Protein AF-A0A6M8W8L3-F1 (afdb_monomer_lite)

Foldseek 3Di:
DWDADQVVQWIFDDPVDTDTDHDPPPVDGSVVDDPPDDDDDDDPPPDDDDDDD

Sequence (53 aa):
MIAVNAETNEVIVSAGVPFHLHPTDPRQKATDFAEGQMVTCGVKGGAVFRQSK

pLDDT: mean 85.8, std 5.77, range [62.19, 92.81]

Secondary structure (DSSP, 8-state):
-EEEETTTTEEEEESSSEEEE---STT--GGGS-TT-----PPPTT-------

Radius of gyration: 11.04 Å; chains: 1; bounding box: 24×24×27 Å

Structure (mmCIF, N/CA/C/O backbone):
data_AF-A0A6M8W8L3-F1
#
_entry.id   AF-A0A6M8W8L3-F1
#
loop_
_atom_site.group_PDB
_atom_site.id
_atom_site.type_symbol
_atom_site.label_atom_id
_atom_site.label_alt_id
_atom_site.label_comp_id
_atom_site.label_asym_id
_atom_site.label_entity_id
_atom_site.label_seq_id
_atom_site.pdbx_PDB_ins_code
_atom_site.Cartn_x
_atom_site.Cartn_y
_atom_site.Cartn_z
_atom_site.occupancy
_atom_site.B_iso_or_equiv
_atom_site.auth_seq_id
_atom_site.auth_comp_id
_atom_site.auth_asym_id
_atom_site.auth_atom_id
_atom_site.pdbx_PDB_model_num
ATOM 1 N N . M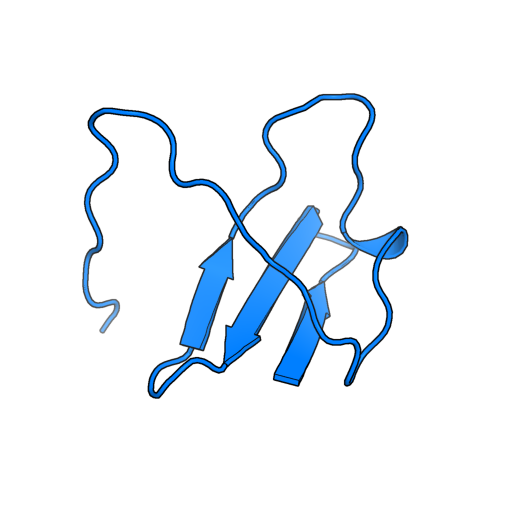ET A 1 1 ? 6.853 -8.978 -4.507 1.00 79.38 1 MET A N 1
ATOM 2 C CA . MET A 1 1 ? 5.615 -9.701 -4.888 1.00 79.38 1 MET A CA 1
ATOM 3 C C . MET A 1 1 ? 4.459 -9.050 -4.148 1.00 79.38 1 MET A C 1
ATOM 5 O O . MET A 1 1 ? 4.715 -8.569 -3.048 1.00 79.38 1 MET A O 1
ATOM 9 N N . ILE A 1 2 ? 3.256 -8.976 -4.724 1.00 89.00 2 ILE A N 1
ATOM 10 C CA . ILE A 1 2 ? 2.106 -8.326 -4.073 1.00 89.00 2 ILE A CA 1
ATOM 11 C C . ILE A 1 2 ? 0.902 -9.257 -3.921 1.00 89.00 2 ILE A C 1
ATOM 13 O O . ILE A 1 2 ? 0.744 -10.166 -4.735 1.00 89.00 2 ILE A O 1
ATOM 17 N N . ALA A 1 3 ? 0.073 -8.973 -2.915 1.00 88.56 3 ALA A N 1
ATOM 18 C CA . ALA A 1 3 ? -1.286 -9.482 -2.731 1.00 88.56 3 ALA A CA 1
ATOM 19 C C . ALA A 1 3 ? -2.265 -8.302 -2.558 1.00 88.56 3 ALA A C 1
ATOM 21 O O . ALA A 1 3 ? -1.845 -7.201 -2.187 1.00 88.56 3 ALA A O 1
ATOM 22 N N . VAL A 1 4 ? -3.553 -8.514 -2.837 1.00 90.81 4 VAL A N 1
ATOM 23 C CA . VAL A 1 4 ? -4.574 -7.450 -2.874 1.00 90.81 4 VAL A CA 1
ATOM 24 C C . VAL A 1 4 ? -5.756 -7.804 -1.975 1.00 90.81 4 VAL A C 1
ATOM 26 O O . VAL A 1 4 ? -6.310 -8.894 -2.080 1.00 90.81 4 VAL A O 1
ATOM 29 N N . ASN A 1 5 ? -6.189 -6.858 -1.140 1.00 90.38 5 ASN A N 1
ATOM 30 C CA . ASN A 1 5 ? -7.452 -6.936 -0.414 1.00 90.38 5 ASN A CA 1
ATOM 31 C C . ASN A 1 5 ? -8.414 -5.859 -0.936 1.00 90.38 5 ASN A C 1
ATOM 33 O O . ASN A 1 5 ? -8.272 -4.667 -0.655 1.00 90.38 5 ASN A O 1
ATOM 37 N N . ALA A 1 6 ? -9.404 -6.289 -1.719 1.00 87.44 6 ALA A N 1
ATOM 38 C CA . ALA A 1 6 ? -10.385 -5.395 -2.326 1.00 87.44 6 ALA A CA 1
ATOM 39 C C . ALA A 1 6 ? -11.421 -4.854 -1.324 1.00 87.44 6 ALA A C 1
ATOM 41 O O . ALA A 1 6 ? -11.971 -3.780 -1.557 1.00 87.44 6 ALA A O 1
ATOM 42 N N . GLU A 1 7 ? -11.677 -5.559 -0.216 1.00 89.62 7 GLU A N 1
ATOM 43 C CA . GLU A 1 7 ? -12.658 -5.141 0.795 1.00 89.62 7 GLU A CA 1
ATOM 44 C C . GLU A 1 7 ? -12.152 -3.945 1.605 1.00 89.62 7 GLU A C 1
ATOM 46 O O . GLU A 1 7 ? -12.908 -3.018 1.896 1.00 89.62 7 GLU A O 1
ATOM 51 N N . THR A 1 8 ? -10.858 -3.938 1.933 1.00 89.88 8 THR A N 1
ATOM 52 C CA . THR A 1 8 ? -10.207 -2.865 2.704 1.00 89.88 8 THR A CA 1
ATOM 53 C C . THR A 1 8 ? -9.465 -1.853 1.831 1.00 89.88 8 THR A C 1
ATOM 55 O O . THR A 1 8 ? -8.955 -0.859 2.346 1.00 89.88 8 THR A O 1
ATOM 58 N N . ASN A 1 9 ? -9.429 -2.070 0.512 1.00 91.38 9 ASN A N 1
ATOM 59 C CA . ASN A 1 9 ? -8.634 -1.293 -0.440 1.00 91.38 9 ASN A CA 1
ATOM 60 C C . ASN A 1 9 ? -7.137 -1.265 -0.071 1.00 91.38 9 ASN A C 1
ATOM 62 O O . ASN A 1 9 ? -6.486 -0.220 -0.106 1.00 91.38 9 ASN A O 1
ATOM 66 N N . GLU A 1 10 ? -6.592 -2.425 0.284 1.00 92.81 10 GLU A N 1
ATOM 67 C CA . GLU A 1 10 ? -5.220 -2.594 0.756 1.00 92.81 10 GLU A CA 1
ATOM 68 C C . GLU A 1 10 ? -4.373 -3.391 -0.246 1.00 92.81 10 GLU A C 1
ATOM 70 O O . GLU A 1 10 ? -4.827 -4.359 -0.860 1.00 92.81 10 GLU A O 1
ATOM 75 N N . VAL A 1 11 ? -3.111 -2.990 -0.393 1.00 91.38 11 VAL A N 1
ATOM 76 C CA . V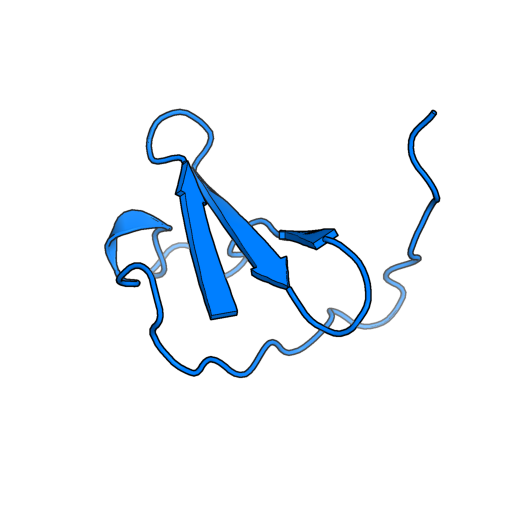AL A 1 11 ? -2.089 -3.691 -1.173 1.00 91.38 11 VAL A CA 1
ATOM 77 C C . VAL A 1 11 ? -1.003 -4.163 -0.215 1.00 91.38 11 VAL A C 1
ATOM 79 O O . VAL A 1 11 ? -0.363 -3.356 0.461 1.00 91.38 11 VAL A O 1
ATOM 82 N N . ILE A 1 12 ? -0.774 -5.474 -0.175 1.00 91.69 12 ILE A N 1
ATOM 83 C CA . ILE A 1 12 ? 0.272 -6.083 0.643 1.00 91.69 12 ILE A CA 1
ATOM 84 C C . ILE A 1 12 ? 1.501 -6.285 -0.234 1.00 91.69 12 ILE A C 1
ATOM 86 O O . ILE A 1 12 ? 1.474 -7.066 -1.183 1.00 91.69 12 ILE A O 1
ATOM 90 N N . VAL A 1 13 ? 2.592 -5.590 0.080 1.00 89.62 13 VAL A N 1
ATOM 91 C CA . VAL A 1 13 ? 3.842 -5.654 -0.686 1.00 89.62 13 VAL A CA 1
ATOM 92 C C . VAL A 1 13 ? 4.893 -6.439 0.090 1.00 89.62 13 VAL A C 1
ATOM 94 O O . VAL A 1 13 ? 5.298 -6.042 1.180 1.00 89.62 13 VAL A O 1
ATOM 97 N N . SER A 1 14 ? 5.384 -7.539 -0.483 1.00 87.31 14 SER A N 1
ATOM 98 C CA . SER A 1 14 ? 6.520 -8.289 0.061 1.00 87.31 14 SER A CA 1
ATOM 99 C C . SER A 1 14 ? 7.841 -7.690 -0.425 1.00 87.31 14 SER A C 1
ATOM 101 O O . SER A 1 14 ? 8.218 -7.875 -1.588 1.00 87.31 14 SER A O 1
ATOM 103 N N . ALA A 1 15 ? 8.547 -7.014 0.484 1.00 82.25 15 ALA A N 1
ATOM 104 C CA . ALA A 1 15 ? 9.866 -6.413 0.261 1.00 82.25 15 ALA A CA 1
ATOM 105 C C . ALA A 1 15 ? 10.831 -6.763 1.415 1.00 82.25 15 ALA A C 1
ATOM 107 O O . ALA A 1 15 ? 11.384 -5.891 2.077 1.00 82.25 15 ALA A O 1
ATOM 108 N N . GLY A 1 16 ? 10.967 -8.060 1.713 1.00 84.38 16 GLY A N 1
ATOM 109 C CA . GLY A 1 16 ? 11.701 -8.587 2.877 1.00 84.38 16 GLY A CA 1
ATOM 110 C C . GLY A 1 16 ? 10.835 -8.731 4.136 1.00 84.38 16 GLY A C 1
ATOM 111 O O . GLY A 1 16 ? 11.024 -9.670 4.901 1.00 84.38 16 GLY A O 1
ATOM 112 N N . VAL A 1 17 ? 9.826 -7.869 4.287 1.00 82.69 17 VAL A N 1
ATOM 113 C CA . VAL A 1 17 ? 8.708 -7.984 5.240 1.00 82.69 17 VAL A CA 1
ATOM 114 C C . VAL A 1 17 ? 7.395 -7.609 4.533 1.00 82.69 17 VAL A C 1
ATOM 116 O O . VAL A 1 17 ? 7.452 -6.935 3.495 1.00 82.69 17 VAL A O 1
ATOM 119 N N . PRO A 1 18 ? 6.221 -8.054 5.022 1.00 87.94 18 PRO A N 1
ATOM 120 C CA . PRO A 1 18 ? 4.939 -7.628 4.470 1.00 87.94 18 PRO A CA 1
ATOM 121 C C . PRO A 1 18 ? 4.641 -6.173 4.851 1.00 87.94 18 PRO A C 1
ATOM 123 O O . PRO A 1 18 ? 4.540 -5.831 6.029 1.00 87.94 18 PRO A O 1
ATOM 126 N N . PHE A 1 19 ? 4.480 -5.317 3.845 1.00 87.88 19 PHE A N 1
ATOM 127 C CA . PHE A 1 19 ? 4.007 -3.948 4.014 1.00 87.88 19 PHE A CA 1
ATOM 128 C C . PHE A 1 19 ? 2.536 -3.850 3.644 1.00 87.88 19 PHE A C 1
ATOM 130 O O . PHE A 1 19 ? 2.160 -4.094 2.502 1.00 87.88 19 PHE A O 1
ATOM 137 N N . HIS A 1 20 ? 1.736 -3.447 4.619 1.00 89.69 20 HIS A N 1
ATOM 138 C CA . HIS A 1 20 ? 0.310 -3.190 4.497 1.00 89.69 20 HIS A CA 1
ATOM 139 C C . HIS A 1 20 ? 0.094 -1.739 4.053 1.00 89.69 20 HIS A C 1
ATOM 141 O O . HIS A 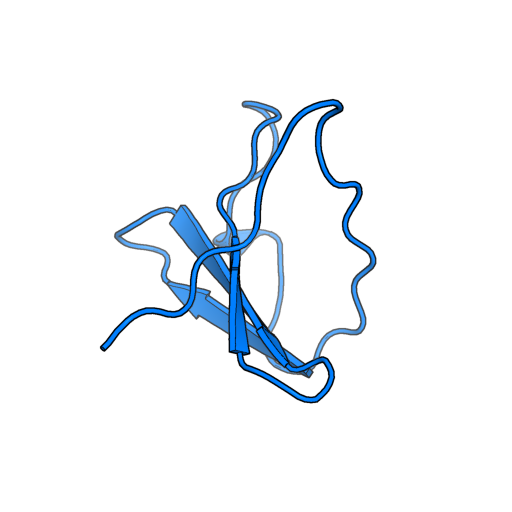1 20 ? 0.307 -0.807 4.835 1.00 89.69 20 HIS A O 1
ATOM 147 N N . LEU A 1 21 ? -0.237 -1.529 2.776 1.00 87.50 21 LEU A N 1
ATOM 148 C CA . LEU A 1 21 ? -0.325 -0.202 2.161 1.00 87.50 21 LEU A CA 1
ATOM 149 C C . LEU A 1 21 ? -1.749 0.110 1.706 1.00 87.50 21 LEU A C 1
ATOM 151 O O . LEU A 1 21 ? -2.425 -0.733 1.130 1.00 87.50 21 LEU A O 1
ATOM 155 N N . HIS A 1 22 ? -2.163 1.362 1.883 1.00 89.75 22 HIS A N 1
ATOM 156 C CA . HIS A 1 22 ? -3.427 1.873 1.356 1.00 89.75 22 HIS A CA 1
ATOM 157 C C . HIS A 1 22 ? -3.130 2.927 0.281 1.00 89.75 22 HIS A C 1
ATOM 159 O O . HIS A 1 22 ? -2.351 3.852 0.555 1.00 89.75 22 HIS A O 1
ATOM 165 N N . PRO A 1 23 ? -3.711 2.823 -0.930 1.00 88.88 23 PRO A N 1
ATOM 166 C CA . PRO A 1 23 ? -3.609 3.872 -1.935 1.00 88.88 23 PRO A CA 1
ATOM 167 C C . PRO A 1 23 ? -4.109 5.207 -1.376 1.00 88.88 23 PRO A C 1
ATOM 169 O O . PRO A 1 23 ? -5.125 5.270 -0.687 1.00 88.88 23 PRO A O 1
ATOM 172 N N . THR A 1 24 ? -3.372 6.282 -1.655 1.00 86.50 24 THR A N 1
ATOM 173 C CA . THR A 1 24 ? -3.694 7.626 -1.137 1.00 86.50 24 THR A CA 1
ATOM 174 C C . THR A 1 24 ? -4.241 8.566 -2.206 1.00 86.50 24 THR A C 1
ATOM 176 O O . THR A 1 24 ? -4.883 9.556 -1.858 1.00 86.50 24 THR A O 1
ATOM 179 N N . ASP A 1 25 ? -4.019 8.268 -3.491 1.00 86.19 25 ASP A N 1
ATOM 180 C CA . ASP A 1 25 ? -4.685 8.973 -4.585 1.00 86.19 25 ASP A CA 1
ATOM 181 C C . ASP A 1 25 ? -6.096 8.382 -4.757 1.00 86.19 25 ASP A C 1
ATOM 183 O O . ASP A 1 25 ? -6.214 7.173 -4.960 1.00 86.19 25 ASP A O 1
ATOM 187 N N . PRO A 1 26 ? -7.169 9.193 -4.711 1.00 88.19 26 PRO A N 1
ATOM 188 C CA . PRO A 1 26 ? -8.546 8.707 -4.846 1.00 88.19 26 PRO A CA 1
ATOM 189 C C . PRO A 1 26 ? -8.845 8.045 -6.201 1.00 88.19 26 PRO A C 1
ATOM 191 O O . PRO A 1 26 ? -9.884 7.405 -6.355 1.00 88.19 26 PRO A O 1
ATOM 194 N N . ARG A 1 27 ? -7.965 8.203 -7.195 1.00 91.44 27 ARG A N 1
ATOM 195 C CA . ARG A 1 27 ? -8.065 7.541 -8.502 1.00 91.44 27 ARG A CA 1
ATOM 196 C C . ARG A 1 27 ? -7.500 6.120 -8.500 1.00 91.44 27 ARG A C 1
ATOM 198 O O . ARG A 1 27 ? -7.744 5.405 -9.462 1.00 91.44 27 ARG A O 1
ATOM 205 N N . GLN A 1 28 ? -6.751 5.732 -7.467 1.00 89.69 28 GLN A N 1
ATOM 206 C CA . GLN A 1 28 ? -6.124 4.418 -7.350 1.00 89.69 28 GLN A CA 1
ATOM 207 C C . GLN A 1 28 ? -6.937 3.503 -6.435 1.00 89.69 28 GLN A C 1
ATOM 209 O O . GLN A 1 28 ? -7.345 3.891 -5.338 1.00 89.69 28 GLN A O 1
ATOM 214 N N . LYS A 1 29 ? -7.119 2.258 -6.865 1.00 91.31 29 LYS A N 1
ATOM 215 C CA . LYS A 1 29 ? -7.755 1.186 -6.100 1.00 91.31 29 LYS A CA 1
ATOM 216 C C . LYS A 1 29 ? -6.805 0.005 -5.986 1.00 91.31 29 LYS A C 1
ATOM 218 O O . LYS A 1 29 ? -5.997 -0.249 -6.872 1.00 91.31 29 LYS A O 1
ATOM 223 N N . ALA A 1 30 ? -6.935 -0.767 -4.917 1.00 90.62 30 ALA A N 1
ATOM 224 C CA . ALA A 1 30 ? -6.150 -1.979 -4.728 1.00 90.62 30 ALA A CA 1
ATOM 225 C C . ALA A 1 30 ? -6.388 -2.995 -5.865 1.00 90.62 30 ALA A C 1
ATOM 227 O O . ALA A 1 30 ? -5.468 -3.692 -6.278 1.00 90.62 30 ALA A O 1
ATOM 228 N N . THR A 1 31 ? -7.593 -3.006 -6.441 1.00 92.38 31 THR A N 1
ATOM 229 C CA . THR A 1 31 ? -7.965 -3.835 -7.601 1.00 92.38 31 THR A CA 1
ATOM 230 C C . THR A 1 31 ? -7.302 -3.425 -8.916 1.00 92.38 31 THR A C 1
ATOM 232 O O . THR A 1 31 ? -7.430 -4.150 -9.896 1.00 92.38 31 THR A O 1
ATOM 235 N N . ASP A 1 32 ? -6.618 -2.279 -8.967 1.00 90.12 32 ASP A N 1
ATOM 236 C CA . ASP A 1 32 ? -5.850 -1.861 -10.148 1.00 90.12 32 ASP A CA 1
ATOM 237 C C . ASP A 1 32 ? -4.505 -2.606 -10.248 1.00 90.12 32 ASP A C 1
ATOM 239 O O . ASP A 1 32 ? -3.778 -2.468 -11.233 1.00 90.12 32 ASP A O 1
ATOM 243 N N . PHE A 1 33 ? -4.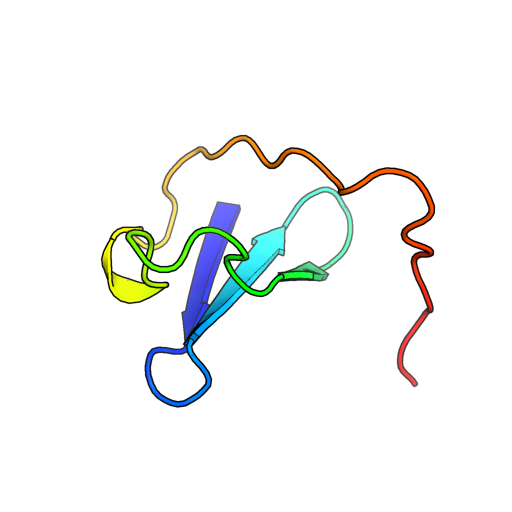170 -3.395 -9.224 1.00 89.56 33 PHE A N 1
ATOM 244 C CA . PHE A 1 33 ? -2.964 -4.202 -9.138 1.00 89.56 33 PHE A CA 1
ATOM 245 C C . PHE A 1 33 ? -3.297 -5.695 -9.228 1.00 89.56 33 PHE A C 1
ATOM 247 O O . PHE A 1 33 ? -4.368 -6.137 -8.815 1.00 89.56 33 PHE A O 1
ATOM 254 N N . ALA A 1 34 ? -2.354 -6.483 -9.739 1.00 87.94 34 ALA A N 1
ATOM 255 C CA . ALA A 1 34 ? -2.482 -7.933 -9.840 1.00 87.94 34 ALA A CA 1
ATOM 256 C C . ALA A 1 34 ? -1.479 -8.651 -8.934 1.00 87.94 34 ALA A C 1
ATOM 258 O O . ALA A 1 34 ? -0.331 -8.228 -8.796 1.00 87.94 34 ALA A O 1
ATOM 259 N N . GLU A 1 35 ? -1.880 -9.780 -8.351 1.00 86.81 35 GLU A N 1
ATOM 260 C CA . GLU A 1 35 ? -0.960 -10.595 -7.557 1.00 86.81 35 GLU A CA 1
ATOM 261 C C . GLU A 1 35 ? 0.304 -10.950 -8.349 1.00 86.81 35 GLU A C 1
ATOM 263 O O . GLU A 1 35 ? 0.268 -11.231 -9.547 1.00 86.81 35 GLU A O 1
ATOM 268 N N . GLY A 1 36 ? 1.457 -10.888 -7.685 1.00 85.31 36 GLY A N 1
ATOM 269 C CA . GLY A 1 36 ? 2.745 -11.129 -8.341 1.00 85.31 36 GLY A CA 1
ATOM 270 C C . GLY A 1 36 ? 3.300 -9.967 -9.174 1.00 85.31 36 GLY A C 1
ATOM 271 O O . GLY A 1 36 ? 4.487 -9.994 -9.502 1.00 85.31 36 GLY A O 1
ATOM 272 N N . GLN A 1 37 ? 2.518 -8.919 -9.448 1.00 87.62 37 GLN A N 1
ATOM 273 C CA . GLN A 1 37 ? 2.983 -7.744 -10.181 1.00 87.62 37 GLN A CA 1
ATOM 274 C C . GLN A 1 37 ? 4.132 -7.040 -9.443 1.00 87.62 37 GLN A C 1
ATOM 276 O O . GLN A 1 37 ? 4.129 -6.879 -8.217 1.00 87.62 37 GLN A O 1
ATOM 281 N N . MET A 1 38 ? 5.136 -6.596 -10.202 1.00 86.88 38 MET A N 1
ATOM 282 C CA . MET A 1 38 ? 6.156 -5.691 -9.683 1.00 86.88 38 MET A CA 1
ATOM 283 C C . MET A 1 38 ? 5.564 -4.286 -9.574 1.00 86.88 38 MET A C 1
ATOM 285 O O . MET A 1 38 ? 5.067 -3.738 -10.556 1.00 86.88 38 MET A O 1
ATOM 289 N N . VAL A 1 39 ? 5.642 -3.699 -8.383 1.00 85.81 39 VAL A N 1
ATOM 290 C CA . VAL A 1 39 ? 5.153 -2.345 -8.109 1.00 85.81 39 VAL A CA 1
ATOM 291 C C . VAL A 1 39 ? 6.236 -1.517 -7.441 1.00 85.81 39 VAL A C 1
ATOM 293 O O . VAL A 1 39 ? 7.130 -2.046 -6.777 1.00 85.81 39 VAL A O 1
ATOM 296 N N . THR A 1 40 ? 6.124 -0.206 -7.589 1.00 86.12 40 THR A N 1
ATOM 297 C CA . THR A 1 40 ? 6.859 0.767 -6.789 1.00 86.12 40 THR A CA 1
ATOM 298 C C . THR A 1 40 ? 5.853 1.549 -5.957 1.00 86.1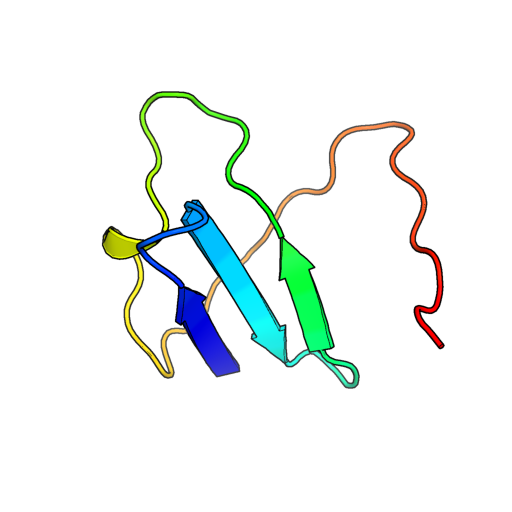2 40 THR A C 1
ATOM 300 O O . THR A 1 40 ? 4.753 1.854 -6.416 1.00 86.12 40 THR A O 1
ATOM 303 N N . CYS A 1 41 ? 6.206 1.862 -4.713 1.00 81.38 41 CYS A N 1
ATOM 304 C CA . CYS A 1 41 ? 5.373 2.688 -3.851 1.00 81.38 41 CYS A CA 1
ATOM 305 C C . CYS A 1 41 ? 6.180 3.876 -3.331 1.00 81.38 41 CYS A C 1
ATOM 307 O O . CYS A 1 41 ? 7.270 3.717 -2.780 1.00 81.38 41 CYS A O 1
ATOM 309 N N . GLY A 1 42 ? 5.627 5.074 -3.501 1.00 81.94 42 GLY A N 1
ATOM 310 C CA . GLY A 1 42 ? 6.104 6.266 -2.816 1.00 81.94 42 GLY A CA 1
ATOM 311 C C . GLY A 1 42 ? 5.487 6.335 -1.426 1.00 81.94 42 GLY A C 1
ATOM 312 O O . GLY A 1 42 ? 4.273 6.214 -1.273 1.00 81.94 42 GLY A O 1
ATOM 313 N N . VAL A 1 43 ? 6.315 6.543 -0.409 1.00 76.75 43 VAL A N 1
ATOM 314 C CA . VAL A 1 43 ? 5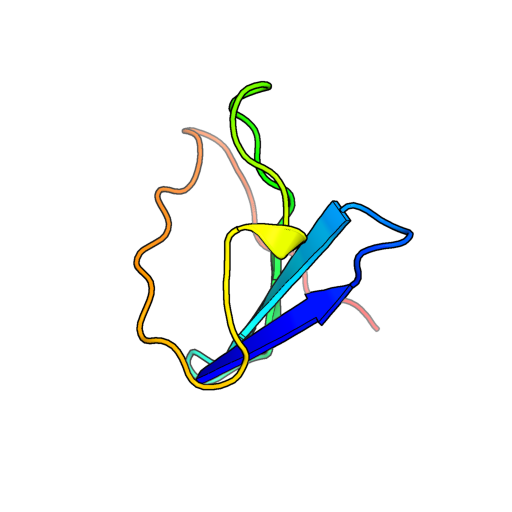.842 6.767 0.956 1.00 76.75 43 VAL A CA 1
ATOM 315 C C . VAL A 1 43 ? 5.612 8.266 1.143 1.00 76.75 43 VAL A C 1
ATOM 317 O O . VAL A 1 43 ? 6.482 9.075 0.815 1.00 76.75 43 VAL A O 1
ATOM 320 N N . LYS A 1 44 ? 4.443 8.660 1.662 1.00 78.00 44 LYS A N 1
ATOM 321 C CA . LYS A 1 44 ? 4.154 10.071 1.957 1.00 78.00 44 LYS A CA 1
ATOM 322 C C . LYS A 1 44 ? 5.162 10.604 2.981 1.00 78.00 44 LYS A C 1
ATOM 324 O O . LYS A 1 44 ? 5.470 9.926 3.961 1.00 78.00 44 LYS A O 1
ATOM 329 N N . GLY A 1 45 ? 5.646 11.830 2.777 1.00 83.94 45 GLY A N 1
ATOM 330 C CA . GLY A 1 45 ? 6.558 12.481 3.720 1.00 83.94 45 GLY A CA 1
ATOM 331 C C . GLY A 1 45 ? 5.995 12.477 5.146 1.00 83.94 45 GLY A C 1
ATOM 332 O O . GLY A 1 45 ? 4.837 12.837 5.357 1.00 83.94 45 GLY A O 1
ATOM 333 N N . GLY A 1 46 ? 6.811 12.035 6.107 1.00 83.94 46 GLY A N 1
ATOM 334 C CA . GLY A 1 46 ? 6.427 11.908 7.516 1.00 83.94 46 GLY A CA 1
ATOM 335 C C . GLY A 1 46 ? 5.731 10.596 7.898 1.00 83.94 46 GLY A C 1
ATOM 336 O O . GLY A 1 46 ? 5.381 10.432 9.065 1.00 83.94 46 GLY A O 1
ATOM 337 N N . ALA A 1 47 ? 5.528 9.653 6.972 1.00 78.75 47 ALA A N 1
ATOM 338 C CA . ALA A 1 47 ? 5.020 8.333 7.340 1.00 78.75 47 ALA A CA 1
ATOM 339 C C . ALA A 1 47 ? 6.051 7.542 8.164 1.00 78.75 47 ALA A C 1
ATOM 341 O O . ALA A 1 47 ? 7.261 7.654 7.958 1.00 78.75 47 ALA A O 1
ATOM 342 N N . VAL A 1 48 ? 5.553 6.717 9.085 1.00 78.88 48 VAL A N 1
ATOM 343 C CA . VAL A 1 48 ? 6.364 5.905 9.997 1.00 78.88 48 VAL A CA 1
ATOM 344 C C . VAL A 1 48 ? 5.902 4.458 9.906 1.00 78.88 48 VAL A C 1
ATOM 346 O O . VAL A 1 48 ? 4.714 4.177 10.059 1.00 78.88 48 VAL A O 1
ATOM 349 N N . PHE A 1 49 ? 6.841 3.538 9.699 1.00 77.56 49 PHE A N 1
ATOM 350 C CA . PHE A 1 49 ? 6.566 2.107 9.765 1.00 77.56 49 PHE A CA 1
ATOM 351 C C . PHE A 1 49 ? 6.507 1.658 11.223 1.00 77.56 49 PHE A C 1
ATOM 353 O O . PHE A 1 49 ? 7.382 1.988 12.025 1.00 77.56 49 PHE A O 1
ATOM 360 N N . ARG A 1 50 ? 5.469 0.899 11.571 1.00 80.69 50 ARG A N 1
ATOM 361 C CA . ARG A 1 50 ? 5.329 0.266 12.882 1.00 80.69 50 ARG A CA 1
ATOM 362 C C . ARG A 1 50 ? 5.217 -1.230 12.683 1.00 80.69 50 ARG A C 1
ATOM 364 O O . ARG A 1 50 ? 4.516 -1.680 11.783 1.00 80.69 50 ARG A O 1
ATOM 371 N N . GLN A 1 51 ? 5.892 -1.983 13.536 1.00 79.56 51 GLN A N 1
ATOM 372 C CA . GLN A 1 51 ? 5.725 -3.425 13.574 1.00 79.56 51 GLN A CA 1
ATOM 373 C C . GLN A 1 51 ? 4.357 -3.736 14.193 1.00 79.56 51 GLN A C 1
ATOM 375 O O . GLN A 1 51 ? 4.067 -3.278 15.302 1.00 79.56 51 GLN A O 1
ATOM 380 N N . SER A 1 52 ? 3.504 -4.470 13.478 1.00 71.00 52 SER A N 1
ATOM 381 C CA . SER A 1 52 ? 2.314 -5.068 14.085 1.00 71.00 52 SER A CA 1
ATOM 382 C C . SER A 1 52 ? 2.729 -6.295 14.898 1.00 71.00 52 SER A C 1
ATOM 384 O O . SER A 1 52 ? 3.718 -6.952 14.566 1.00 71.00 52 SER A O 1
ATOM 386 N N . LYS A 1 53 ? 2.008 -6.556 15.991 1.00 62.19 53 LYS A N 1
ATOM 387 C CA . LYS A 1 53 ? 2.191 -7.764 16.804 1.00 62.19 53 LYS A CA 1
ATOM 388 C C . LYS A 1 53 ? 1.711 -9.007 16.069 1.00 62.19 53 LYS A C 1
ATOM 390 O O . LYS A 1 53 ? 0.767 -8.859 15.262 1.00 62.19 53 LYS A O 1
#